Protein AF-A0ABD0NNU4-F1 (afdb_monomer)

Organism: Cirrhinus mrigala (NCBI:txid683832)

Solvent-accessible surface area (backbone atoms only — not comparable to full-atom values): 3827 Å² total; per-residue (Å²): 128,90,77,88,85,80,80,95,69,79,94,72,85,78,87,73,82,82,76,85,77,60,82,99,56,74,89,88,73,76,49,76,41,68,49,68,76,79,70,96,68,94,50,63,49,82,78,47,78,88

Mean predicted aligned error: 6.37 Å

Secondary structure (DSSP, 8-state):
-PPPP-----S-S---PPPPP-TTS------EEEPPP-SSS----EEEE-

Radius of gyration: 14.79 Å; Cα contacts (8 Å, |Δi|>4): 31; chains: 1; bounding box: 42×16×34 Å

Sequence (50 aa):
GESVLTGDGTHWGDWGDWSQTCVGKGICGIKTRVEEPQGNGDDTALNDAI

Foldseek 3Di:
DDDDDDDPDDPDDDDDDDDDDPVPDDDDDKDWDWDDDDDPDPPIDTPDID

pLDDT: mean 85.86, std 10.04, range [52.62, 95.94]

Structure (mmCIF, N/CA/C/O backbone):
data_AF-A0ABD0NNU4-F1
#
_entry.id   AF-A0ABD0NNU4-F1
#
loop_
_atom_site.group_PDB
_atom_site.id
_atom_site.type_symbol
_atom_site.label_atom_id
_atom_site.label_alt_id
_atom_site.label_comp_id
_atom_site.label_asym_id
_atom_site.label_entity_id
_atom_site.label_seq_id
_atom_site.pdbx_PDB_ins_code
_atom_site.Cartn_x
_atom_site.Cartn_y
_atom_site.Cartn_z
_atom_site.occupancy
_atom_site.B_iso_or_equiv
_atom_site.auth_seq_id
_atom_site.auth_comp_id
_atom_site.auth_asym_id
_atom_site.auth_atom_id
_atom_site.pdbx_PDB_model_num
ATOM 1 N N . GLY A 1 1 ? -25.415 0.713 4.281 1.00 52.62 1 GLY A N 1
ATOM 2 C CA . GLY A 1 1 ? -24.516 -0.361 3.832 1.00 52.62 1 GLY A CA 1
ATOM 3 C C . GLY A 1 1 ? -23.234 0.302 3.420 1.00 52.62 1 GLY A C 1
ATOM 4 O O . GLY A 1 1 ? -23.316 1.315 2.738 1.00 52.62 1 GLY A O 1
ATOM 5 N N . GLU A 1 2 ? -22.099 -0.173 3.914 1.00 68.88 2 GLU A N 1
ATOM 6 C CA . GLU A 1 2 ? -20.806 0.394 3.532 1.00 68.88 2 GLU A CA 1
ATOM 7 C C . GLU A 1 2 ? -20.567 0.169 2.036 1.00 68.88 2 GLU A C 1
ATOM 9 O O . GLU A 1 2 ? -20.871 -0.896 1.497 1.00 68.88 2 GLU A O 1
ATOM 14 N N . SER A 1 3 ? -20.099 1.207 1.351 1.00 84.56 3 SER A N 1
ATOM 15 C CA . SER A 1 3 ? -19.744 1.160 -0.062 1.00 84.56 3 SER A CA 1
ATOM 16 C C . SER A 1 3 ? -18.297 0.703 -0.207 1.00 84.56 3 SER A C 1
ATOM 18 O O . SER A 1 3 ? -17.408 1.298 0.402 1.00 84.56 3 SER A O 1
ATOM 20 N N . VAL A 1 4 ? -18.055 -0.304 -1.045 1.00 91.25 4 VAL A N 1
ATOM 21 C CA . VAL A 1 4 ? -16.695 -0.685 -1.447 1.00 91.25 4 VAL A CA 1
ATOM 22 C C . VAL A 1 4 ? -16.081 0.449 -2.270 1.00 91.25 4 VAL A C 1
ATOM 24 O O . VAL A 1 4 ? -16.706 0.939 -3.210 1.00 91.25 4 VAL A O 1
ATOM 27 N N . LEU A 1 5 ? -14.867 0.868 -1.909 1.00 92.94 5 LEU A N 1
ATOM 28 C CA . LEU A 1 5 ? -14.065 1.814 -2.683 1.00 92.94 5 LEU A CA 1
ATOM 29 C C . LEU A 1 5 ? -13.075 1.031 -3.549 1.00 92.94 5 LEU A C 1
ATOM 31 O O . LEU A 1 5 ? -12.334 0.196 -3.034 1.00 92.94 5 LEU A O 1
ATOM 35 N N . THR A 1 6 ? -13.047 1.313 -4.849 1.00 93.12 6 THR A N 1
ATOM 36 C CA . THR A 1 6 ? -12.121 0.690 -5.805 1.00 93.12 6 THR A CA 1
ATOM 37 C C . THR A 1 6 ? -11.126 1.738 -6.291 1.00 93.12 6 THR A C 1
ATOM 39 O O . THR A 1 6 ? -11.527 2.835 -6.674 1.00 93.12 6 THR A O 1
ATOM 42 N N . GLY A 1 7 ? -9.831 1.420 -6.232 1.00 90.94 7 GLY A N 1
ATOM 43 C CA . GLY A 1 7 ? -8.767 2.309 -6.704 1.00 90.94 7 GLY A CA 1
ATOM 44 C C . GLY A 1 7 ? -8.629 2.320 -8.229 1.00 90.94 7 GLY A C 1
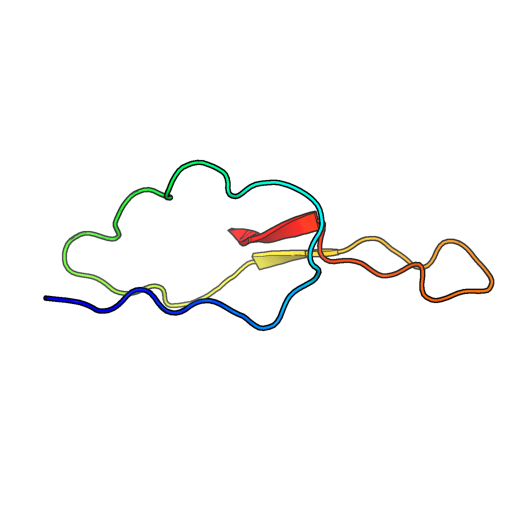ATOM 45 O O . GLY A 1 7 ? -9.037 1.375 -8.899 1.00 90.94 7 GLY A O 1
ATOM 46 N N . ASP A 1 8 ? -8.005 3.371 -8.763 1.00 94.25 8 ASP A N 1
ATOM 47 C CA . ASP A 1 8 ? -7.709 3.547 -10.195 1.00 94.25 8 ASP A CA 1
ATOM 48 C C . ASP A 1 8 ? -6.395 2.833 -10.580 1.00 94.25 8 ASP A C 1
ATOM 50 O O . ASP A 1 8 ? -5.378 3.455 -10.884 1.00 94.25 8 ASP A O 1
ATOM 54 N N . GLY A 1 9 ? -6.382 1.507 -10.406 1.00 89.56 9 GLY A N 1
ATOM 55 C CA . GLY A 1 9 ? -5.229 0.642 -10.674 1.00 89.56 9 GLY A CA 1
ATOM 56 C C . GLY A 1 9 ? -5.090 0.234 -12.145 1.00 89.56 9 GLY A C 1
ATOM 57 O O . GLY A 1 9 ? -5.718 0.788 -13.043 1.00 89.56 9 GLY A O 1
ATOM 58 N N . THR A 1 10 ? -4.260 -0.777 -12.413 1.00 89.94 10 THR A N 1
ATOM 59 C CA . THR A 1 10 ? -4.175 -1.371 -13.756 1.00 89.94 10 THR A CA 1
ATOM 60 C C . THR A 1 10 ? -5.323 -2.361 -13.990 1.00 89.94 10 THR A C 1
ATOM 62 O O . THR A 1 10 ? -6.032 -2.760 -13.073 1.00 89.94 10 THR A O 1
ATOM 65 N N . HIS A 1 11 ? -5.517 -2.765 -15.246 1.00 90.62 11 HIS A N 1
ATOM 66 C CA . HIS A 1 11 ? -6.636 -3.621 -15.663 1.00 90.62 11 HIS A CA 1
ATOM 67 C C . HIS A 1 11 ? -6.303 -5.123 -15.638 1.00 90.62 11 HIS A C 1
ATOM 69 O O . HIS A 1 11 ? -7.068 -5.929 -16.161 1.00 90.62 11 HIS A O 1
ATOM 75 N N . TRP A 1 12 ? -5.125 -5.493 -15.133 1.00 92.56 12 TRP A N 1
ATOM 76 C CA . TRP A 1 12 ? -4.584 -6.849 -15.226 1.00 92.56 12 TRP A CA 1
ATOM 77 C C . TRP A 1 12 ? -4.630 -7.542 -13.862 1.00 92.56 12 TRP A C 1
ATOM 79 O O . TRP A 1 12 ? -4.400 -6.904 -12.839 1.00 92.56 12 TRP A O 1
ATOM 89 N N . GLY A 1 13 ? -4.851 -8.860 -13.872 1.00 92.00 13 GLY A N 1
ATOM 90 C CA . GLY A 1 13 ? -4.972 -9.682 -12.664 1.00 92.00 13 GLY A CA 1
ATOM 91 C C . GLY A 1 13 ? -6.394 -9.730 -12.103 1.00 92.00 13 GLY A C 1
ATOM 92 O O . GLY A 1 13 ? -7.321 -9.169 -12.681 1.00 92.00 13 GLY A O 1
ATOM 93 N N . ASP A 1 14 ? -6.541 -10.413 -10.970 1.00 94.38 14 ASP A N 1
ATOM 94 C CA . ASP A 1 14 ? -7.805 -10.589 -10.255 1.00 94.38 14 ASP A CA 1
ATOM 95 C C . ASP A 1 14 ? -7.643 -10.184 -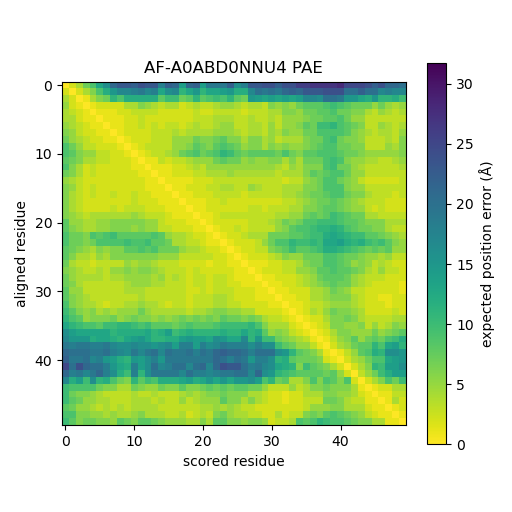8.784 1.00 94.38 14 ASP A C 1
ATOM 97 O O . ASP A 1 14 ? -6.560 -10.307 -8.204 1.00 94.38 14 ASP A O 1
ATOM 101 N N . TRP A 1 15 ? -8.730 -9.723 -8.162 1.00 92.44 15 TRP A N 1
ATOM 102 C CA . TRP A 1 15 ? -8.756 -9.469 -6.721 1.00 92.44 15 TRP A CA 1
ATOM 103 C C . TRP A 1 15 ? -8.676 -10.789 -5.944 1.00 92.44 15 TRP A C 1
ATOM 105 O O . TRP A 1 15 ? -9.426 -11.724 -6.224 1.00 92.44 15 TRP A O 1
ATOM 115 N N . GLY A 1 16 ? -7.789 -10.846 -4.949 1.00 92.50 16 GLY A N 1
ATOM 116 C CA . GLY A 1 16 ? -7.747 -11.941 -3.980 1.00 92.50 16 GLY A CA 1
ATOM 117 C C . GLY A 1 16 ? -8.871 -11.858 -2.942 1.00 92.50 16 GLY A C 1
ATOM 118 O O . GLY A 1 16 ? -9.700 -10.946 -2.958 1.00 92.50 16 GLY A O 1
ATOM 119 N N . ASP A 1 17 ? -8.873 -12.805 -2.006 1.00 95.94 17 ASP A N 1
ATOM 120 C CA . ASP A 1 17 ? -9.823 -12.812 -0.895 1.00 95.94 17 ASP A CA 1
ATOM 121 C C . ASP A 1 17 ? -9.672 -11.574 0.002 1.00 95.94 17 ASP A C 1
ATOM 123 O O . ASP A 1 17 ? -8.579 -11.041 0.209 1.00 95.94 17 ASP A O 1
ATOM 127 N N . TRP A 1 18 ? -10.788 -11.143 0.594 1.00 93.19 18 TRP A N 1
ATOM 128 C CA . TRP A 1 18 ? -10.787 -10.082 1.596 1.00 93.19 18 TRP A CA 1
ATOM 129 C C . TRP A 1 18 ? -9.945 -10.464 2.817 1.00 93.19 18 TRP A C 1
ATOM 131 O O . TRP A 1 18 ? -9.988 -11.597 3.306 1.00 93.19 18 TRP A O 1
ATOM 141 N N . SER A 1 19 ? -9.229 -9.482 3.365 1.00 92.38 19 SER A N 1
ATOM 142 C CA . SER A 1 19 ? -8.531 -9.646 4.637 1.00 92.38 19 SER A CA 1
ATOM 143 C C . SER A 1 19 ? -9.514 -9.792 5.805 1.00 92.38 19 SER A C 1
ATOM 145 O O . SER A 1 19 ? -10.706 -9.485 5.716 1.00 92.38 19 SER A O 1
ATOM 147 N N . GLN A 1 20 ? -9.007 -10.278 6.937 1.00 92.19 20 GLN A N 1
ATOM 148 C CA . GLN A 1 20 ? -9.797 -10.362 8.162 1.00 92.19 20 GLN A CA 1
ATOM 149 C C . GLN A 1 20 ? -10.191 -8.964 8.652 1.00 92.19 20 GLN A C 1
ATOM 151 O O . GLN A 1 20 ? -9.387 -8.034 8.656 1.00 92.19 20 GLN A O 1
ATOM 156 N N . THR A 1 21 ? -11.425 -8.825 9.133 1.00 90.81 21 THR A N 1
ATOM 157 C CA . THR A 1 21 ? -11.922 -7.548 9.652 1.00 90.81 21 THR A CA 1
ATOM 158 C C . THR A 1 21 ? -11.231 -7.165 10.960 1.00 90.81 21 THR A C 1
ATOM 160 O O . THR A 1 21 ? -11.143 -7.979 11.885 1.00 90.81 21 THR A O 1
ATOM 163 N N . CYS A 1 22 ? -10.850 -5.897 11.1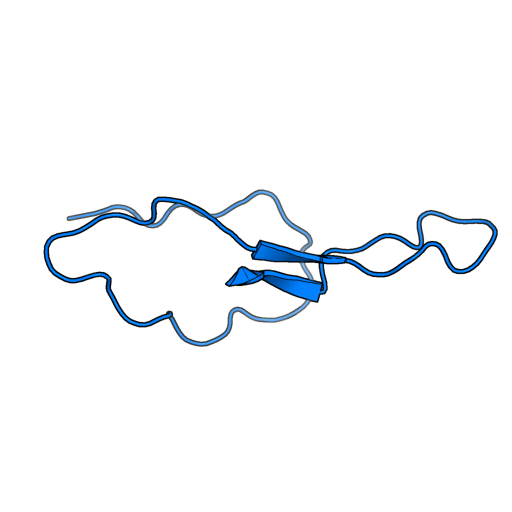11 1.00 90.38 22 CYS A N 1
ATOM 164 C CA . CYS A 1 22 ? -10.443 -5.337 12.399 1.00 90.38 22 CYS A CA 1
ATOM 165 C C . CYS A 1 22 ? -11.676 -5.064 13.281 1.00 90.38 22 CYS A C 1
ATOM 167 O O . CYS A 1 22 ? -12.141 -3.933 13.376 1.00 90.38 22 CYS A O 1
ATOM 169 N N . VAL A 1 23 ? -12.238 -6.094 13.922 1.00 91.56 23 VAL A N 1
ATOM 170 C CA . VAL A 1 23 ? -13.492 -5.971 14.691 1.00 91.56 23 VAL A CA 1
ATOM 171 C C . VAL A 1 23 ? -13.406 -4.860 15.746 1.00 91.56 23 VAL A C 1
ATOM 173 O O . VAL A 1 23 ? -12.543 -4.880 16.626 1.00 91.56 23 VAL A O 1
ATOM 176 N N . GLY A 1 24 ? -14.319 -3.888 15.657 1.00 92.38 24 GLY A N 1
ATOM 177 C CA . GLY A 1 24 ? -14.413 -2.759 16.591 1.00 92.38 24 GLY A CA 1
ATOM 178 C C . GLY A 1 24 ? -13.258 -1.753 16.504 1.00 92.38 24 GLY A C 1
ATOM 179 O O . GLY A 1 24 ? -13.114 -0.923 17.401 1.00 92.38 24 GLY A O 1
ATOM 180 N N . LYS A 1 25 ? -12.418 -1.835 15.465 1.00 91.62 25 LYS A N 1
ATOM 181 C CA . LYS A 1 25 ? -11.253 -0.970 15.239 1.00 91.62 25 LYS A CA 1
ATOM 182 C C . LYS A 1 25 ? -11.154 -0.575 13.761 1.00 91.62 25 LYS A C 1
ATOM 184 O O . LYS A 1 25 ? -11.868 -1.099 12.917 1.00 91.62 25 LYS A O 1
ATOM 189 N N . GLY A 1 26 ? -10.250 0.352 13.459 1.00 90.38 26 GLY A N 1
ATOM 190 C CA . GLY A 1 26 ? -9.863 0.699 12.092 1.00 90.38 26 GLY A CA 1
ATOM 191 C C . GLY A 1 26 ? -8.415 0.310 11.804 1.00 90.38 26 GLY A C 1
ATOM 192 O O . GLY A 1 26 ? -7.626 0.106 1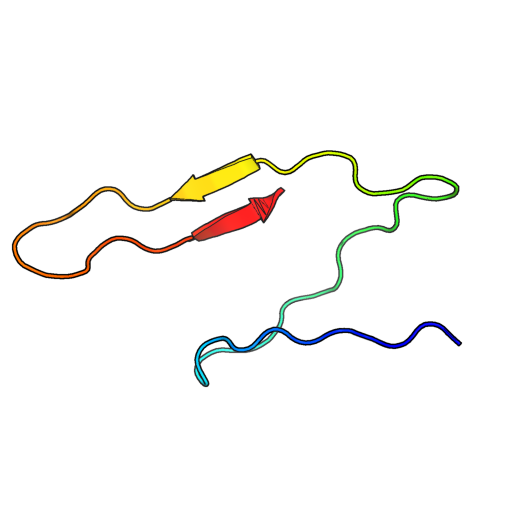2.730 1.00 90.38 26 GLY A O 1
ATOM 193 N N . ILE A 1 27 ? -8.070 0.247 10.520 1.00 92.12 27 ILE A N 1
ATOM 194 C CA . ILE A 1 27 ? -6.677 0.165 10.070 1.00 92.12 27 ILE A CA 1
ATOM 195 C C . ILE A 1 27 ? -5.986 1.474 10.469 1.00 92.12 27 ILE A C 1
ATOM 197 O O . ILE A 1 27 ? -6.493 2.557 10.182 1.00 92.12 27 ILE A O 1
ATOM 201 N N . CYS A 1 28 ? -4.847 1.384 11.154 1.00 94.69 28 CYS A N 1
ATOM 202 C CA . CYS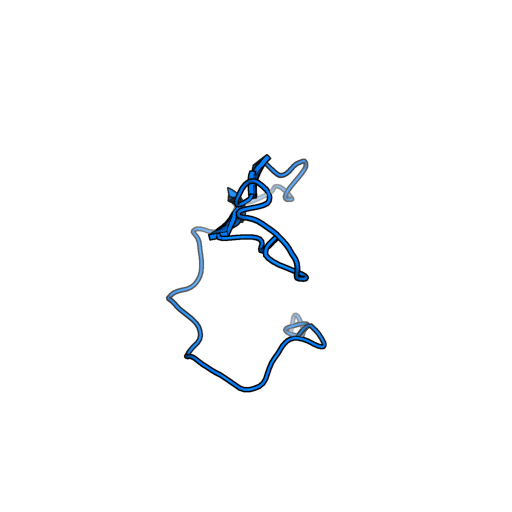 A 1 28 ? -4.120 2.549 11.673 1.00 94.69 28 CYS A CA 1
ATOM 203 C C . CYS A 1 28 ? -2.705 2.710 11.100 1.00 94.69 28 CYS A C 1
ATOM 205 O O . CYS A 1 28 ? -2.000 3.651 11.458 1.00 94.69 28 CYS A O 1
ATOM 207 N N . GLY A 1 29 ? -2.290 1.812 10.213 1.00 94.50 29 GLY A N 1
ATOM 208 C CA . GLY A 1 29 ? -1.001 1.845 9.540 1.00 94.50 29 GLY A CA 1
ATOM 209 C C . GLY A 1 29 ? -0.922 0.736 8.502 1.00 94.50 29 GLY A C 1
ATOM 210 O O . GLY A 1 29 ? -1.753 -0.169 8.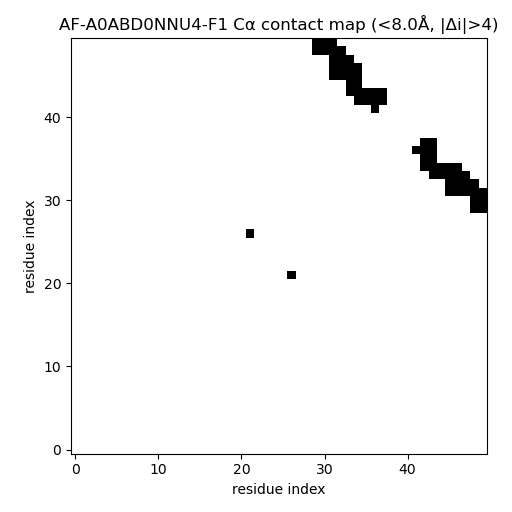510 1.00 94.50 29 GLY A O 1
ATOM 211 N N . ILE A 1 30 ? 0.071 0.834 7.624 1.00 94.38 30 ILE A N 1
ATOM 212 C CA . ILE A 1 30 ? 0.374 -0.169 6.603 1.00 94.38 30 ILE A CA 1
ATOM 213 C C . ILE A 1 30 ? 1.884 -0.388 6.538 1.00 94.38 30 ILE A C 1
ATOM 215 O O . ILE A 1 30 ? 2.665 0.536 6.800 1.00 94.38 30 ILE A O 1
ATOM 219 N N . LYS A 1 31 ? 2.297 -1.590 6.145 1.00 94.25 31 LYS A N 1
ATOM 220 C CA . LYS A 1 31 ? 3.672 -1.889 5.739 1.00 94.25 31 LYS A CA 1
ATOM 221 C C . LYS A 1 31 ? 3.666 -2.446 4.324 1.00 94.25 31 LYS A C 1
ATOM 223 O O . LYS A 1 31 ? 2.998 -3.433 4.045 1.00 94.25 31 LYS A O 1
ATOM 228 N N . THR A 1 32 ? 4.448 -1.833 3.445 1.00 92.75 32 THR A N 1
ATOM 229 C CA . THR A 1 32 ? 4.533 -2.219 2.036 1.00 92.75 32 THR A CA 1
ATOM 230 C C . THR A 1 32 ? 5.769 -3.070 1.755 1.00 92.75 32 THR A C 1
ATOM 232 O O . THR A 1 32 ? 6.811 -2.926 2.404 1.00 92.75 32 THR A O 1
ATOM 235 N N . ARG A 1 33 ? 5.660 -3.958 0.763 1.00 89.31 33 ARG A N 1
ATOM 236 C CA . ARG A 1 33 ? 6.799 -4.607 0.103 1.00 89.31 33 ARG A CA 1
ATOM 237 C C . ARG A 1 33 ? 6.925 -4.019 -1.296 1.00 89.31 33 ARG A C 1
ATOM 239 O O . ARG A 1 33 ? 5.994 -4.133 -2.088 1.00 89.31 33 ARG A O 1
ATOM 246 N N . VAL A 1 34 ? 8.060 -3.399 -1.587 1.00 88.06 34 VAL A N 1
ATOM 247 C CA . VAL A 1 34 ? 8.318 -2.702 -2.853 1.00 88.06 34 VAL A CA 1
ATOM 248 C C . VAL A 1 34 ? 9.503 -3.367 -3.541 1.00 88.06 34 VAL A C 1
ATOM 250 O O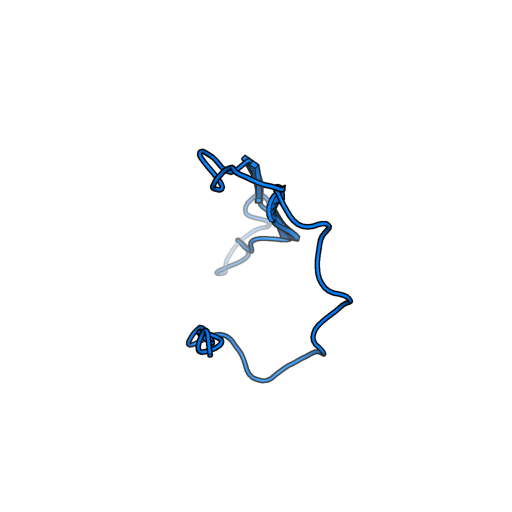 . VAL A 1 34 ? 10.461 -3.746 -2.867 1.00 88.06 34 VAL A O 1
ATOM 253 N N . GLU A 1 35 ? 9.411 -3.559 -4.854 1.00 82.06 35 GLU A N 1
ATOM 254 C CA . GLU A 1 35 ? 10.534 -4.029 -5.668 1.00 82.06 35 GLU A CA 1
ATOM 255 C C . GLU A 1 35 ? 11.590 -2.933 -5.828 1.00 82.06 35 GLU A C 1
ATOM 257 O O . GLU A 1 35 ? 11.258 -1.772 -6.066 1.00 82.06 35 GLU A O 1
ATOM 262 N N . GLU A 1 36 ? 12.865 -3.292 -5.673 1.00 77.88 36 GLU A N 1
ATOM 263 C CA . GLU A 1 36 ? 13.966 -2.360 -5.915 1.00 77.88 36 GLU A CA 1
ATOM 264 C C . GLU A 1 36 ? 14.149 -2.117 -7.422 1.00 77.88 36 GLU A C 1
ATOM 266 O O . GLU A 1 36 ? 13.935 -3.044 -8.207 1.00 77.88 36 GLU A O 1
ATOM 271 N N . PRO A 1 37 ? 14.615 -0.928 -7.847 1.00 77.06 37 PRO A N 1
ATOM 272 C CA . PRO A 1 37 ? 14.895 -0.652 -9.257 1.00 77.06 37 PRO A CA 1
ATOM 273 C C . PRO A 1 37 ? 15.847 -1.695 -9.872 1.00 77.06 37 PRO A C 1
ATOM 275 O O . PRO A 1 37 ? 16.921 -1.940 -9.321 1.00 77.06 37 PRO A O 1
ATOM 278 N N . GLN A 1 38 ? 15.480 -2.293 -11.012 1.00 78.00 38 GLN A N 1
ATOM 279 C CA . GLN A 1 38 ? 16.249 -3.373 -11.657 1.00 78.00 38 GLN A CA 1
ATOM 280 C C . GLN A 1 38 ? 17.105 -2.910 -12.855 1.00 78.00 38 GLN A C 1
ATOM 282 O O . GLN A 1 38 ? 17.907 -3.691 -13.371 1.00 78.00 38 GLN A O 1
ATOM 287 N N . GLY A 1 39 ? 17.007 -1.652 -13.295 1.00 73.38 39 GLY A N 1
ATOM 288 C CA . GLY A 1 39 ? 17.808 -1.134 -14.403 1.00 73.38 39 GLY A CA 1
ATOM 289 C C . GLY A 1 39 ? 17.253 0.149 -15.025 1.00 73.38 39 GLY A C 1
ATOM 290 O O . GLY A 1 39 ? 16.871 1.081 -14.323 1.00 73.38 39 GLY A O 1
ATOM 291 N N . ASN A 1 40 ? 17.285 0.227 -16.362 1.00 68.19 40 ASN A N 1
ATOM 292 C CA . ASN A 1 40 ? 16.749 1.362 -17.120 1.00 68.19 40 ASN A CA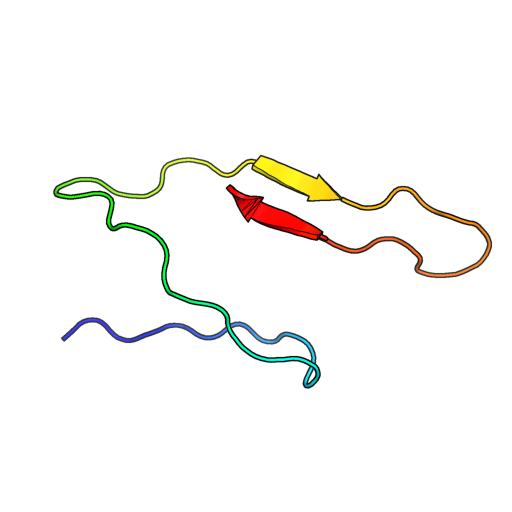 1
ATOM 293 C C . ASN A 1 40 ? 15.266 1.117 -17.453 1.00 68.19 40 ASN A C 1
ATOM 295 O O . ASN A 1 40 ? 14.968 0.413 -18.417 1.00 68.19 40 ASN A O 1
ATOM 299 N N . GLY A 1 41 ? 14.364 1.736 -16.692 1.00 66.94 41 GLY A N 1
ATOM 300 C CA . GLY A 1 41 ? 12.908 1.625 -16.831 1.00 66.94 41 GLY A CA 1
ATOM 301 C C . GLY A 1 41 ? 12.196 1.944 -15.509 1.00 66.94 41 GLY A C 1
ATOM 302 O O . GLY A 1 41 ? 12.856 2.117 -14.485 1.00 66.94 41 GLY A O 1
ATOM 303 N N . ASP A 1 42 ? 10.861 2.026 -15.517 1.00 63.38 42 ASP A N 1
ATOM 304 C CA . ASP A 1 42 ? 10.061 2.039 -14.282 1.00 63.38 42 ASP A CA 1
ATOM 305 C C . ASP A 1 42 ? 9.914 0.595 -13.767 1.00 63.38 42 ASP A C 1
ATOM 307 O O . ASP A 1 42 ? 8.913 -0.071 -14.015 1.00 63.38 42 ASP A O 1
ATOM 311 N N . ASP A 1 43 ? 10.935 0.099 -13.064 1.00 63.22 43 ASP A N 1
ATOM 312 C CA . ASP A 1 43 ? 10.958 -1.266 -12.503 1.00 63.22 43 ASP A CA 1
ATOM 313 C C . ASP A 1 43 ? 10.406 -1.333 -11.063 1.00 63.22 43 ASP A C 1
ATOM 315 O O . ASP A 1 43 ? 10.507 -2.355 -10.391 1.00 63.22 43 ASP A O 1
ATOM 319 N N . THR A 1 44 ? 9.879 -0.224 -10.532 1.00 71.50 44 THR A N 1
ATOM 320 C CA . THR A 1 44 ? 9.428 -0.141 -9.132 1.00 71.50 44 THR A CA 1
ATOM 321 C C . THR A 1 44 ? 7.926 -0.408 -9.037 1.00 71.50 44 THR A C 1
ATOM 323 O O . THR A 1 44 ? 7.122 0.396 -9.507 1.00 71.50 44 THR A O 1
ATOM 326 N N . ALA A 1 45 ? 7.537 -1.500 -8.373 1.00 81.00 45 ALA A N 1
ATOM 327 C CA . ALA A 1 45 ? 6.139 -1.868 -8.129 1.00 81.00 45 ALA A CA 1
ATOM 328 C C . ALA A 1 45 ? 5.887 -2.261 -6.661 1.00 81.00 45 ALA A C 1
ATOM 330 O O . ALA A 1 45 ? 6.768 -2.778 -5.966 1.00 81.00 45 ALA A O 1
ATOM 331 N N . LEU A 1 46 ? 4.663 -2.020 -6.173 1.00 81.94 46 LEU A N 1
ATOM 332 C CA . LEU A 1 46 ? 4.198 -2.523 -4.877 1.00 81.94 46 LEU A CA 1
ATOM 333 C C . LEU A 1 46 ? 3.771 -3.984 -5.038 1.00 81.94 46 LEU A C 1
ATOM 335 O O . LEU A 1 46 ? 2.836 -4.284 -5.771 1.00 81.94 46 LEU A O 1
ATOM 339 N N . ASN A 1 47 ? 4.434 -4.873 -4.306 1.00 87.62 47 ASN A N 1
ATOM 340 C CA . ASN A 1 47 ? 4.223 -6.319 -4.367 1.00 87.62 47 ASN A CA 1
ATOM 341 C C . ASN A 1 47 ? 3.390 -6.868 -3.206 1.00 87.62 47 ASN A C 1
ATOM 343 O O . ASN A 1 47 ? 2.999 -8.034 -3.243 1.00 87.62 47 ASN A O 1
ATOM 347 N N . ASP A 1 48 ? 3.228 -6.102 -2.122 1.00 87.38 48 ASP A N 1
ATOM 348 C CA . ASP A 1 48 ? 2.406 -6.502 -0.976 1.00 87.38 48 ASP A CA 1
ATOM 349 C C . ASP A 1 48 ? 2.096 -5.328 -0.040 1.00 87.38 48 ASP A C 1
ATOM 351 O O . ASP A 1 48 ? 2.865 -4.357 0.029 1.00 87.38 48 ASP A O 1
ATOM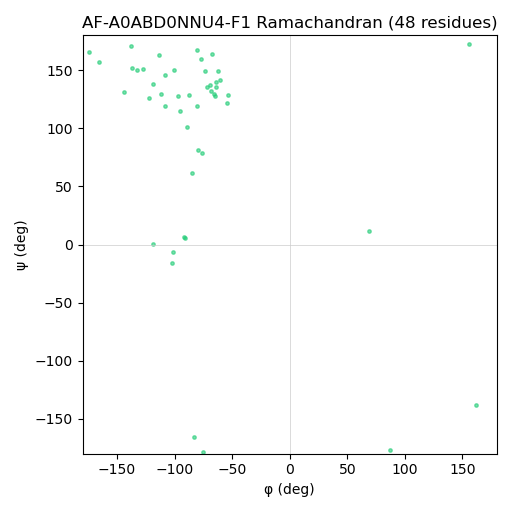 355 N N . ALA A 1 49 ? 1.017 -5.459 0.728 1.00 85.38 49 ALA A N 1
ATOM 356 C CA . ALA A 1 49 ? 0.666 -4.569 1.827 1.00 85.38 49 ALA A CA 1
ATOM 357 C C . ALA A 1 49 ? 0.032 -5.368 2.973 1.00 85.38 49 ALA A C 1
ATOM 359 O O . ALA A 1 49 ? -0.904 -6.136 2.758 1.00 85.38 49 ALA A O 1
ATOM 360 N N . ILE A 1 50 ? 0.526 -5.142 4.192 1.00 84.62 50 ILE A N 1
ATOM 361 C CA . ILE A 1 50 ? -0.028 -5.698 5.437 1.00 84.62 50 ILE A CA 1
ATOM 362 C C . ILE A 1 50 ? -0.391 -4.602 6.432 1.00 84.62 50 ILE A C 1
ATOM 364 O O . ILE A 1 50 ? 0.266 -3.531 6.399 1.00 84.62 50 ILE A O 1
#

InterPro domains:
  IPR005515 Vitelline membrane outer layer protein I (VOMI) [PF03762] (4-49)
  IPR005515 Vitelline membrane outer layer protein I (VOMI) [PTHR18841] (2-48)
  IPR036706 Vitelline membrane outer layer protein I (VOMI) superfamily [G3DSA:2.100.10.20] (1-50)
  IPR036706 Vitelline membrane outer layer protein I (VOMI) superfamily [SSF51092] (4-49)